Protein AF-T1BT40-F1 (afdb_monomer)

Organism: NCBI:txid410659

InterPro domains:
  IPR001017 Dehydrogenase, E1 component [PF00676] (1-77)
  IPR011603 2-oxoglutarate dehydrogenase E1 component [PTHR23152] (1-74)
  IPR029061 Thiamin diphosphate-binding fold [SSF52518] (1-80)

Structure (mmCIF, N/CA/C/O backbone):
data_AF-T1BT40-F1
#
_entry.id   AF-T1BT40-F1
#
loop_
_atom_site.group_PDB
_atom_site.id
_atom_site.type_symbol
_atom_site.label_atom_id
_atom_site.label_alt_id
_atom_site.label_comp_id
_atom_site.label_asym_id
_atom_site.label_entity_id
_atom_site.label_seq_id
_atom_site.pdbx_PDB_ins_code
_atom_site.Cartn_x
_atom_site.Cartn_y
_atom_site.Cartn_z
_atom_site.occupancy
_atom_site.B_iso_or_equ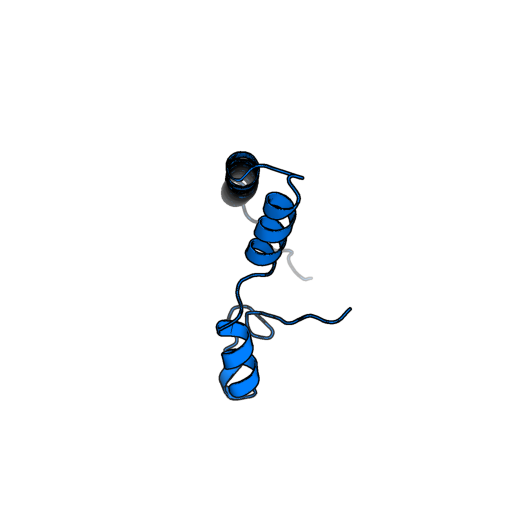iv
_atom_site.auth_seq_id
_atom_site.auth_comp_id
_atom_site.auth_asym_id
_atom_site.auth_atom_id
_atom_site.pdbx_PDB_model_num
ATOM 1 N N . MET A 1 1 ? 2.723 -16.974 -4.581 1.00 83.12 1 MET A N 1
ATOM 2 C CA . MET A 1 1 ? 1.842 -15.787 -4.527 1.00 83.12 1 MET A CA 1
ATOM 3 C C . MET A 1 1 ? 2.140 -14.943 -5.752 1.00 83.12 1 MET A C 1
ATOM 5 O O . MET A 1 1 ? 3.313 -14.756 -6.040 1.00 83.12 1 MET A O 1
ATOM 9 N N . VAL A 1 2 ? 1.122 -14.505 -6.493 1.00 93.56 2 VAL A N 1
ATOM 10 C CA . VAL A 1 2 ? 1.295 -13.630 -7.667 1.00 93.56 2 VAL A CA 1
ATOM 11 C C . VAL A 1 2 ? 0.945 -12.203 -7.244 1.00 93.56 2 VAL A C 1
ATOM 13 O O . VAL A 1 2 ? -0.148 -11.976 -6.733 1.00 93.56 2 VAL A O 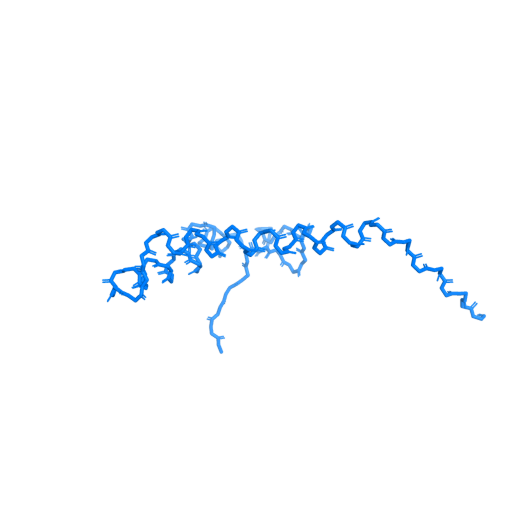1
ATOM 16 N N . CYS A 1 3 ? 1.876 -11.264 -7.402 1.00 94.31 3 CYS A N 1
ATOM 17 C CA . CYS A 1 3 ? 1.754 -9.877 -6.943 1.00 94.31 3 CYS A CA 1
ATOM 18 C C . CYS A 1 3 ? 2.620 -8.929 -7.792 1.00 94.31 3 CYS A C 1
ATOM 20 O O . CYS A 1 3 ? 3.339 -9.369 -8.688 1.00 94.31 3 CYS A O 1
ATOM 22 N N . TYR A 1 4 ? 2.527 -7.625 -7.522 1.00 94.44 4 TYR A N 1
ATOM 23 C CA . TYR A 1 4 ? 3.326 -6.578 -8.162 1.00 94.44 4 TYR A CA 1
ATOM 24 C C . TYR A 1 4 ? 3.830 -5.574 -7.118 1.00 94.44 4 TYR A C 1
ATOM 26 O O . TYR A 1 4 ? 3.247 -5.456 -6.038 1.00 94.44 4 TYR A O 1
ATOM 34 N N . ARG A 1 5 ? 4.894 -4.833 -7.446 1.00 93.88 5 ARG A N 1
ATOM 35 C CA . ARG A 1 5 ? 5.348 -3.672 -6.665 1.00 93.88 5 ARG A CA 1
ATOM 36 C C . ARG A 1 5 ? 4.905 -2.387 -7.351 1.00 93.88 5 ARG A C 1
ATOM 38 O O . ARG A 1 5 ? 4.878 -2.326 -8.574 1.00 93.88 5 ARG A O 1
ATOM 45 N N . ARG A 1 6 ? 4.555 -1.375 -6.561 1.00 92.31 6 ARG A N 1
ATOM 46 C CA . ARG A 1 6 ? 4.136 -0.071 -7.091 1.00 92.31 6 ARG A CA 1
ATOM 47 C C . ARG A 1 6 ? 5.319 0.836 -7.438 1.00 92.31 6 ARG A C 1
ATOM 49 O O . ARG A 1 6 ? 5.230 1.576 -8.405 1.00 92.31 6 ARG A O 1
ATOM 56 N N . PHE A 1 7 ? 6.395 0.760 -6.661 1.00 92.50 7 PHE A N 1
ATOM 57 C CA . PHE A 1 7 ? 7.616 1.559 -6.834 1.00 92.50 7 PHE A CA 1
ATOM 58 C C . PHE A 1 7 ? 8.760 0.695 -7.374 1.00 92.50 7 PHE A C 1
ATOM 60 O O . PHE A 1 7 ? 8.513 -0.460 -7.722 1.00 92.50 7 PHE A O 1
ATOM 67 N N . GLY A 1 8 ? 9.973 1.235 -7.504 1.00 92.81 8 GLY A N 1
ATOM 68 C CA . GLY A 1 8 ? 11.154 0.491 -7.949 1.00 92.81 8 GLY A CA 1
ATOM 69 C C . GLY A 1 8 ? 11.658 -0.543 -6.933 1.00 92.81 8 GLY A C 1
ATOM 70 O O . GLY A 1 8 ? 10.894 -1.056 -6.109 1.00 92.81 8 GLY A O 1
ATOM 71 N N . HIS A 1 9 ? 12.934 -0.937 -7.016 1.00 94.00 9 HIS A N 1
ATOM 72 C CA . HIS A 1 9 ? 13.496 -1.867 -6.030 1.00 94.00 9 HIS A CA 1
ATOM 73 C C . HIS A 1 9 ? 13.600 -1.209 -4.644 1.00 94.00 9 HIS A C 1
ATOM 75 O O . HIS A 1 9 ? 13.341 -1.883 -3.648 1.00 94.00 9 HIS A O 1
ATOM 81 N N . ASN A 1 10 ? 13.864 0.099 -4.609 1.00 93.38 10 ASN A N 1
ATOM 82 C CA . ASN A 1 10 ? 13.683 0.982 -3.456 1.00 93.38 10 ASN A CA 1
ATOM 83 C C . ASN A 1 10 ? 12.800 2.202 -3.815 1.00 93.38 10 ASN A C 1
ATOM 85 O O . ASN A 1 10 ? 12.369 2.359 -4.957 1.00 93.38 10 ASN A O 1
ATOM 89 N N . GLU A 1 11 ? 12.511 3.056 -2.834 1.00 90.25 11 GLU A N 1
ATOM 90 C CA . GLU A 1 11 ? 11.629 4.224 -2.956 1.00 90.25 11 GLU A CA 1
ATOM 91 C C . GLU A 1 11 ? 12.181 5.337 -3.860 1.00 90.25 11 GLU A C 1
ATOM 93 O O . GLU A 1 11 ? 11.404 6.155 -4.349 1.00 90.25 11 GLU A O 1
ATOM 98 N N . GLY A 1 12 ? 13.499 5.385 -4.075 1.00 92.75 12 GLY A N 1
ATOM 99 C CA . GLY A 1 12 ? 14.166 6.347 -4.957 1.00 92.75 12 GLY A CA 1
ATOM 100 C C . GLY A 1 12 ? 14.417 5.827 -6.375 1.00 92.75 12 GLY A C 1
ATOM 101 O O . GLY A 1 12 ? 14.871 6.589 -7.228 1.00 92.75 12 GLY A O 1
ATOM 102 N N . ASP A 1 13 ? 14.138 4.550 -6.635 1.00 94.94 13 ASP A N 1
ATOM 103 C CA . ASP A 1 13 ? 14.320 3.953 -7.953 1.00 94.94 13 ASP A CA 1
ATOM 104 C C . ASP A 1 13 ? 13.156 4.299 -8.879 1.00 94.94 13 ASP A C 1
ATOM 106 O O . ASP A 1 13 ? 11.991 4.103 -8.526 1.00 94.94 13 ASP A O 1
ATOM 110 N N . GLU A 1 14 ? 13.491 4.685 -10.111 1.00 94.56 14 GLU A N 1
ATOM 111 C CA . GLU A 1 14 ? 12.533 4.882 -11.197 1.00 94.56 14 GLU A CA 1
ATOM 112 C C . GLU A 1 14 ? 12.523 3.653 -12.131 1.00 94.56 14 GLU A C 1
ATOM 114 O O . GLU A 1 14 ? 13.416 3.481 -12.969 1.00 94.56 14 GLU A O 1
ATOM 119 N N . PRO A 1 15 ? 11.548 2.741 -11.983 1.00 94.12 15 PRO A N 1
ATOM 120 C CA . PRO A 1 15 ? 11.557 1.464 -12.686 1.00 94.12 15 PRO A CA 1
ATOM 121 C C . PRO A 1 15 ? 11.107 1.552 -14.151 1.00 94.12 15 PRO A C 1
ATOM 123 O O . PRO A 1 15 ? 11.388 0.626 -14.925 1.00 94.12 15 PRO A O 1
ATOM 126 N N . SER A 1 16 ? 10.452 2.643 -14.564 1.00 93.94 16 SER A N 1
ATOM 127 C CA . SER A 1 16 ? 10.012 2.824 -15.953 1.00 93.94 16 SER A CA 1
ATOM 128 C C . SER A 1 16 ? 11.175 2.853 -16.951 1.00 93.94 16 SER A C 1
ATOM 130 O O . SER A 1 16 ? 10.986 2.491 -18.109 1.00 93.94 16 SER A O 1
ATOM 132 N N . TYR A 1 17 ? 12.399 3.168 -16.513 1.00 95.25 17 TYR A N 1
ATOM 133 C CA . TYR A 1 17 ? 13.587 3.155 -17.374 1.00 95.25 17 TYR A CA 1
ATOM 134 C C . TYR A 1 17 ? 13.922 1.778 -17.950 1.00 95.25 17 TYR A C 1
ATOM 136 O O . TYR A 1 17 ? 14.486 1.689 -19.037 1.00 95.25 17 TYR A O 1
ATOM 144 N N . THR A 1 18 ? 13.592 0.701 -17.234 1.00 96.44 18 THR A N 1
ATOM 145 C CA . THR A 1 18 ? 13.895 -0.670 -17.680 1.00 96.44 18 THR A CA 1
ATOM 146 C C . THR A 1 18 ? 12.644 -1.481 -17.986 1.00 96.44 18 THR A C 1
ATOM 148 O O . THR A 1 18 ? 12.708 -2.421 -18.775 1.00 96.44 18 THR A O 1
ATOM 151 N N . GLN A 1 19 ? 11.504 -1.139 -17.375 1.00 96.25 19 GLN A N 1
ATOM 152 C CA . GLN A 1 19 ? 10.254 -1.897 -17.491 1.00 96.25 19 GLN A CA 1
ATOM 153 C C . GLN A 1 19 ? 9.036 -0.972 -17.707 1.00 96.25 19 GLN A C 1
ATOM 155 O O . GLN A 1 19 ? 8.067 -1.049 -16.947 1.00 96.25 19 GLN A O 1
ATOM 160 N N . PRO A 1 20 ? 9.038 -0.112 -18.747 1.00 96.12 20 PRO A N 1
ATOM 161 C CA . PRO A 1 20 ? 8.047 0.958 -18.909 1.00 96.12 20 PRO A CA 1
ATOM 162 C C . PRO A 1 20 ? 6.612 0.437 -19.055 1.00 96.12 20 PRO A C 1
ATOM 164 O O . PRO A 1 20 ? 5.730 0.842 -18.306 1.00 96.12 20 PRO A O 1
ATOM 167 N N . GLN A 1 21 ? 6.381 -0.527 -19.951 1.00 97.81 21 GLN A N 1
ATOM 168 C CA . GLN A 1 21 ? 5.036 -1.053 -20.228 1.00 97.81 21 GLN A CA 1
ATOM 169 C C . GLN A 1 21 ? 4.410 -1.744 -19.011 1.00 97.81 21 GLN A C 1
ATOM 171 O O . GLN A 1 21 ? 3.213 -1.635 -18.757 1.00 97.81 21 GLN A O 1
ATOM 176 N N . MET A 1 22 ? 5.219 -2.474 -18.240 1.00 96.44 22 MET A N 1
ATOM 177 C CA . MET A 1 22 ? 4.722 -3.155 -17.048 1.00 96.44 22 MET A CA 1
ATOM 178 C C . MET A 1 22 ? 4.298 -2.141 -15.982 1.00 96.44 22 MET A C 1
ATOM 180 O O . MET A 1 22 ? 3.253 -2.318 -15.358 1.00 96.44 22 MET A O 1
ATOM 184 N N . TYR 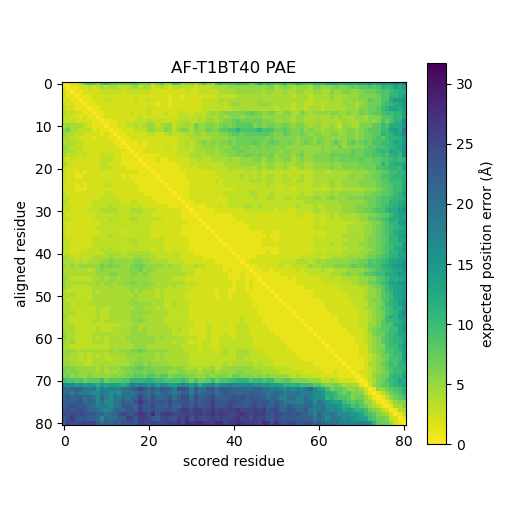A 1 23 ? 5.090 -1.086 -15.786 1.00 96.44 23 TYR A N 1
ATOM 185 C CA . TYR A 1 23 ? 4.786 -0.060 -14.796 1.00 96.44 23 TYR A CA 1
ATOM 186 C C . TYR A 1 23 ? 3.628 0.848 -15.214 1.00 96.44 23 TYR A C 1
ATOM 188 O O . TYR A 1 23 ? 2.821 1.180 -14.353 1.00 96.44 23 TYR A O 1
ATOM 196 N N . GLU A 1 24 ? 3.439 1.110 -16.509 1.00 96.69 24 GLU A N 1
ATOM 197 C CA . GLU A 1 24 ? 2.228 1.756 -17.040 1.00 96.69 24 GLU A CA 1
ATOM 198 C C . GLU A 1 24 ? 0.964 0.944 -16.693 1.00 96.69 24 GLU A C 1
ATOM 200 O O . GLU A 1 24 ? -0.022 1.468 -16.168 1.00 96.69 24 GLU A O 1
ATOM 205 N N . VAL A 1 25 ? 1.010 -0.380 -16.888 1.00 97.25 25 VAL A N 1
ATOM 206 C CA . VAL A 1 25 ? -0.099 -1.276 -16.522 1.00 97.25 25 VAL A CA 1
ATOM 207 C C . VAL A 1 25 ? -0.321 -1.327 -15.009 1.00 97.25 25 VAL A C 1
ATOM 209 O O . VAL A 1 25 ? -1.461 -1.468 -14.568 1.00 97.25 25 VAL A O 1
ATOM 212 N N . ILE A 1 26 ? 0.740 -1.268 -14.201 1.00 95.81 26 ILE A N 1
ATOM 213 C CA . ILE A 1 26 ? 0.643 -1.250 -12.734 1.00 95.81 26 ILE A CA 1
ATOM 214 C C . ILE A 1 26 ? 0.032 0.066 -12.245 1.00 95.81 26 ILE A C 1
ATOM 216 O O . ILE A 1 26 ? -0.837 0.033 -11.374 1.00 95.81 26 ILE A O 1
ATOM 220 N N . GLU A 1 27 ? 0.449 1.200 -12.803 1.00 94.06 27 GLU A N 1
ATOM 221 C CA . GLU A 1 27 ? -0.033 2.532 -12.436 1.00 94.06 27 GLU A CA 1
ATOM 222 C C . GLU A 1 27 ? -1.529 2.698 -12.726 1.00 94.06 27 GLU A C 1
ATOM 224 O O . GLU A 1 27 ? -2.270 3.218 -11.891 1.00 94.06 27 GLU A O 1
ATOM 229 N N . ALA A 1 28 ? -2.004 2.155 -13.850 1.00 95.81 28 ALA A N 1
ATOM 230 C CA . ALA A 1 28 ? -3.418 2.175 -14.219 1.00 95.81 28 ALA A CA 1
ATOM 231 C C . ALA A 1 28 ? -4.318 1.287 -13.328 1.00 95.81 28 ALA A C 1
ATOM 233 O O . ALA A 1 28 ? -5.549 1.352 -13.421 1.00 95.81 28 ALA A O 1
ATOM 234 N N . LYS A 1 29 ? -3.757 0.424 -12.466 1.00 95.81 29 LYS A N 1
ATOM 235 C CA . LYS A 1 29 ? -4.558 -0.452 -11.595 1.00 95.81 29 LYS A CA 1
ATOM 236 C C . LYS A 1 29 ? -5.090 0.300 -10.382 1.00 95.81 29 LYS A C 1
ATOM 238 O O . LYS A 1 29 ? -4.353 0.927 -9.624 1.00 95.81 29 LYS A O 1
ATOM 243 N N . ARG A 1 30 ? -6.382 0.098 -10.103 1.00 96.19 30 ARG A N 1
ATOM 244 C CA . ARG A 1 30 ? -6.961 0.409 -8.787 1.00 96.19 30 ARG A CA 1
ATOM 245 C C . ARG A 1 30 ? -6.188 -0.340 -7.699 1.00 96.19 30 ARG A C 1
ATOM 247 O O . ARG A 1 30 ? -5.797 -1.492 -7.888 1.00 96.19 30 ARG A O 1
ATOM 254 N N . SER A 1 31 ? -5.976 0.310 -6.556 1.00 94.56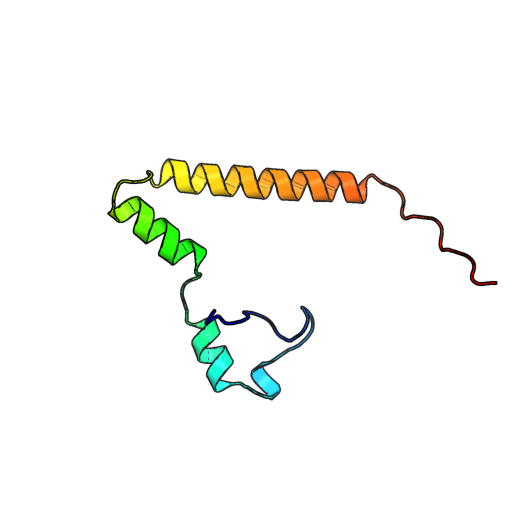 31 SER A N 1
ATOM 255 C CA . SER A 1 31 ? -5.222 -0.292 -5.454 1.00 94.56 31 SER A CA 1
ATOM 256 C C . SER A 1 31 ? -5.913 -1.551 -4.922 1.00 94.56 31 SER A C 1
ATOM 258 O O . SER A 1 31 ? -7.143 -1.633 -4.883 1.00 94.56 31 SER A O 1
ATOM 260 N N . VAL A 1 32 ? -5.119 -2.515 -4.445 1.00 95.19 32 VAL A N 1
ATOM 261 C CA . VAL A 1 32 ? -5.638 -3.747 -3.825 1.00 95.19 32 VAL A CA 1
ATOM 262 C C . VAL A 1 32 ? -6.582 -3.425 -2.662 1.00 95.19 32 VAL A C 1
ATOM 264 O O . VAL A 1 32 ? -7.632 -4.051 -2.544 1.00 95.19 32 VAL A O 1
ATOM 267 N N . ARG A 1 33 ? -6.264 -2.393 -1.861 1.00 94.75 33 ARG A N 1
ATOM 268 C CA . ARG A 1 33 ? -7.146 -1.899 -0.792 1.00 94.75 33 ARG A CA 1
ATOM 269 C C . ARG A 1 33 ? -8.524 -1.532 -1.338 1.00 94.75 33 ARG A C 1
ATOM 271 O O . ARG A 1 33 ? -9.514 -2.016 -0.811 1.00 94.75 33 ARG A O 1
ATOM 278 N N . LYS A 1 34 ? -8.595 -0.714 -2.397 1.00 95.12 34 LYS A N 1
ATOM 279 C CA . LYS A 1 34 ? -9.877 -0.274 -2.964 1.00 95.12 34 LYS A CA 1
ATOM 280 C C . LYS A 1 34 ? -10.703 -1.460 -3.458 1.00 95.12 34 LYS A C 1
ATOM 282 O O . LYS A 1 34 ? -11.874 -1.552 -3.113 1.00 95.12 34 LYS A O 1
ATOM 287 N N . LEU A 1 35 ? -10.083 -2.375 -4.205 1.00 97.06 35 LEU A N 1
ATOM 288 C CA . LEU A 1 35 ? -10.755 -3.567 -4.731 1.00 97.06 35 LEU A CA 1
ATOM 289 C C . LEU A 1 35 ? -11.308 -4.459 -3.612 1.00 97.06 35 LEU A C 1
ATOM 291 O O . LEU A 1 35 ? -12.431 -4.949 -3.707 1.00 97.06 35 LEU A O 1
ATOM 295 N N . TYR A 1 36 ? -10.536 -4.658 -2.543 1.00 97.00 36 TYR A N 1
ATOM 296 C CA . TYR A 1 36 ? -10.963 -5.498 -1.430 1.00 97.00 36 TYR A CA 1
ATOM 297 C C . TYR A 1 36 ? -12.052 -4.831 -0.586 1.00 97.00 36 TYR A C 1
ATOM 299 O O . TYR A 1 36 ? -13.030 -5.486 -0.241 1.00 97.00 36 TYR A O 1
ATOM 307 N N . THR A 1 37 ? -11.943 -3.525 -0.326 1.00 97.44 37 THR A N 1
ATOM 308 C CA . THR A 1 37 ? -13.000 -2.757 0.347 1.00 97.44 37 THR A CA 1
ATOM 309 C C . THR A 1 37 ? -14.308 -2.804 -0.441 1.00 97.44 37 THR A C 1
ATOM 311 O O . THR A 1 37 ? -15.342 -3.111 0.139 1.00 97.44 37 THR A O 1
ATOM 314 N N . GLU A 1 38 ? -14.274 -2.572 -1.758 1.00 97.00 38 GLU A N 1
ATOM 315 C CA . GLU A 1 38 ? -15.465 -2.697 -2.614 1.00 97.00 38 GLU A CA 1
ATOM 316 C C . GLU A 1 38 ? -16.072 -4.103 -2.532 1.00 97.00 38 GLU A C 1
ATOM 318 O O . GLU A 1 38 ? -17.287 -4.242 -2.414 1.00 97.00 38 GLU A O 1
ATOM 323 N N . SER A 1 39 ? -15.233 -5.145 -2.545 1.00 98.19 39 SER A N 1
ATOM 324 C CA . SER A 1 39 ? -15.681 -6.531 -2.404 1.00 98.19 39 SER A CA 1
ATOM 325 C C . SER A 1 39 ? -16.403 -6.768 -1.075 1.00 98.19 39 SER A C 1
ATOM 327 O O . SER A 1 39 ? -17.521 -7.278 -1.085 1.00 98.19 39 SER A O 1
ATOM 329 N N . LEU A 1 40 ? -15.815 -6.350 0.048 1.00 98.06 40 LEU A N 1
ATOM 330 C CA . LEU A 1 40 ? -16.408 -6.504 1.381 1.00 98.06 40 LEU A CA 1
ATOM 331 C C . LEU A 1 40 ? -17.746 -5.767 1.504 1.00 98.06 40 LEU A C 1
ATOM 333 O O . LEU A 1 40 ? -18.730 -6.350 1.954 1.00 98.06 40 LEU A O 1
ATOM 337 N N . VAL A 1 41 ? -17.803 -4.519 1.035 1.00 97.44 41 VAL A N 1
ATOM 338 C CA . VAL A 1 41 ? -19.028 -3.708 1.072 1.00 97.44 41 VAL A CA 1
ATOM 339 C C . VAL A 1 41 ? -20.110 -4.312 0.181 1.00 97.44 41 VAL A C 1
ATOM 341 O O . VAL A 1 41 ? -21.258 -4.431 0.596 1.00 97.44 41 VAL A O 1
ATOM 344 N N . SER A 1 42 ? -19.752 -4.772 -1.022 1.00 97.44 42 SER A N 1
ATOM 345 C CA . SER A 1 42 ? -20.712 -5.395 -1.944 1.00 97.44 42 SER A CA 1
ATOM 346 C C . SER A 1 42 ? -21.327 -6.689 -1.403 1.00 97.44 42 SER A C 1
ATOM 348 O O . SER A 1 42 ? -22.458 -7.018 -1.753 1.00 97.44 42 SER A O 1
ATOM 350 N N . ARG A 1 43 ? -20.603 -7.417 -0.541 1.00 97.75 43 ARG A N 1
ATOM 351 C CA . ARG A 1 43 ? -21.104 -8.616 0.148 1.00 97.75 43 ARG A CA 1
ATOM 352 C C . ARG A 1 43 ? -21.886 -8.295 1.423 1.00 97.75 43 ARG A C 1
ATOM 354 O O . ARG A 1 43 ? -22.532 -9.187 1.959 1.00 97.75 43 ARG A O 1
ATOM 361 N N . GLY A 1 44 ? -21.843 -7.043 1.881 1.00 97.12 44 GLY A N 1
ATOM 362 C CA . GLY A 1 44 ? -22.438 -6.611 3.143 1.00 97.12 44 GLY A CA 1
ATOM 363 C C . GLY A 1 44 ? -21.635 -7.028 4.377 1.00 97.12 44 GLY A C 1
ATOM 364 O O . GLY A 1 44 ? -22.190 -7.031 5.470 1.00 97.12 44 GLY A O 1
ATOM 365 N N . ASP A 1 45 ? -20.354 -7.383 4.215 1.00 98.06 45 ASP A N 1
ATOM 366 C CA . ASP A 1 45 ? -19.485 -7.778 5.334 1.00 98.06 45 ASP A CA 1
ATOM 367 C C . ASP A 1 45 ? -19.165 -6.577 6.242 1.00 98.06 45 ASP A C 1
ATOM 369 O O . ASP A 1 45 ? -19.003 -6.742 7.449 1.00 98.06 45 ASP A O 1
ATOM 373 N N . ILE A 1 46 ? -19.055 -5.382 5.647 1.00 97.69 46 ILE A N 1
ATOM 374 C CA . ILE A 1 46 ? -18.859 -4.089 6.319 1.00 97.69 46 ILE A CA 1
ATOM 375 C C . ILE A 1 46 ? -19.592 -2.986 5.548 1.00 97.69 46 ILE A C 1
ATOM 377 O O . ILE A 1 46 ? -19.833 -3.102 4.344 1.00 97.69 46 ILE A O 1
ATOM 381 N N . SER A 1 47 ? -19.885 -1.886 6.225 1.00 97.94 47 SER A N 1
ATOM 382 C CA . SER A 1 47 ? -20.339 -0.628 5.632 1.00 97.94 47 SER A CA 1
ATOM 383 C C . SER A 1 47 ? -19.175 0.207 5.078 1.00 97.94 47 SER A C 1
ATOM 385 O O . SER A 1 47 ? -17.998 -0.042 5.361 1.00 97.94 47 SER A O 1
ATOM 387 N N . MET A 1 48 ? -19.499 1.221 4.269 1.00 96.12 48 MET A N 1
ATOM 388 C CA . MET A 1 48 ? -18.498 2.180 3.787 1.00 96.12 48 MET A CA 1
ATOM 389 C C . MET A 1 48 ? -17.920 2.999 4.944 1.00 96.12 48 MET A C 1
ATOM 391 O O . MET A 1 48 ? -16.713 3.220 4.996 1.00 96.12 48 MET A O 1
ATOM 395 N N . GLU A 1 49 ? -18.768 3.371 5.896 1.00 97.56 49 GLU A N 1
ATOM 396 C CA . GLU A 1 49 ? -18.417 4.133 7.089 1.00 97.56 49 GLU A CA 1
ATOM 397 C C . GLU A 1 49 ? -17.421 3.362 7.968 1.00 97.56 49 GLU A C 1
ATOM 399 O O . GLU A 1 49 ? -16.427 3.924 8.424 1.00 97.56 49 GLU A O 1
ATOM 404 N N . GLU A 1 50 ? -17.622 2.053 8.155 1.00 97.69 50 GLU A N 1
ATOM 405 C CA . GLU A 1 50 ? -16.671 1.196 8.876 1.00 97.69 50 GLU A CA 1
ATOM 406 C C . GLU A 1 50 ? -15.323 1.083 8.147 1.00 97.69 50 GLU A C 1
ATOM 408 O O . GLU A 1 50 ? -14.263 1.086 8.782 1.00 97.69 50 GLU A O 1
ATOM 413 N N . ALA A 1 51 ? -15.334 1.008 6.813 1.00 96.75 51 ALA A N 1
ATOM 414 C CA . ALA A 1 51 ? -14.110 0.946 6.018 1.00 96.75 51 ALA A CA 1
ATOM 415 C C . ALA A 1 51 ? -13.289 2.248 6.086 1.00 96.75 51 ALA A C 1
ATOM 417 O O . ALA A 1 51 ? -12.051 2.198 6.097 1.00 96.75 51 ALA A O 1
ATOM 418 N N . GLU A 1 52 ? -13.967 3.397 6.121 1.00 96.44 52 GLU A N 1
ATOM 419 C CA . GLU A 1 52 ? -13.366 4.724 6.288 1.00 96.44 52 GLU A CA 1
ATOM 420 C C . GLU A 1 52 ? -12.834 4.912 7.711 1.00 96.44 52 GLU A C 1
ATOM 422 O O . GLU A 1 52 ? -11.655 5.219 7.878 1.00 96.44 52 GLU A O 1
ATOM 427 N N . ALA A 1 53 ? -13.624 4.579 8.734 1.00 97.94 53 ALA A N 1
ATOM 428 C CA . ALA A 1 53 ? -13.173 4.618 10.124 1.00 97.94 53 ALA A CA 1
ATOM 429 C C . ALA A 1 53 ? -11.924 3.744 10.354 1.00 97.94 53 ALA A C 1
ATOM 431 O O . ALA A 1 53 ? -10.990 4.141 11.052 1.00 97.94 53 ALA A O 1
ATOM 432 N N . SER A 1 54 ? -11.858 2.569 9.716 1.00 96.44 54 SER A N 1
ATOM 433 C CA . SER A 1 54 ? -10.675 1.703 9.762 1.00 96.44 54 SER A CA 1
ATOM 434 C C . SER A 1 54 ? -9.448 2.317 9.068 1.00 96.44 54 SER A C 1
ATOM 436 O O . SER A 1 54 ? -8.315 2.067 9.490 1.00 96.44 54 SER A O 1
ATOM 438 N N . LEU A 1 55 ? -9.632 3.117 8.007 1.00 95.81 55 LEU A N 1
ATOM 439 C CA . LEU A 1 55 ? -8.534 3.875 7.395 1.00 95.81 55 LEU A CA 1
ATOM 440 C C . LEU A 1 55 ? -7.978 4.911 8.369 1.00 95.81 55 LEU A C 1
ATOM 442 O O . LEU A 1 55 ? -6.763 4.970 8.557 1.00 95.81 55 LEU A O 1
ATOM 446 N N . ASP A 1 56 ? -8.862 5.690 8.980 1.00 97.94 56 ASP A N 1
ATOM 447 C CA . ASP A 1 56 ? -8.490 6.804 9.847 1.00 97.94 56 ASP A CA 1
ATOM 448 C C . ASP A 1 56 ? -7.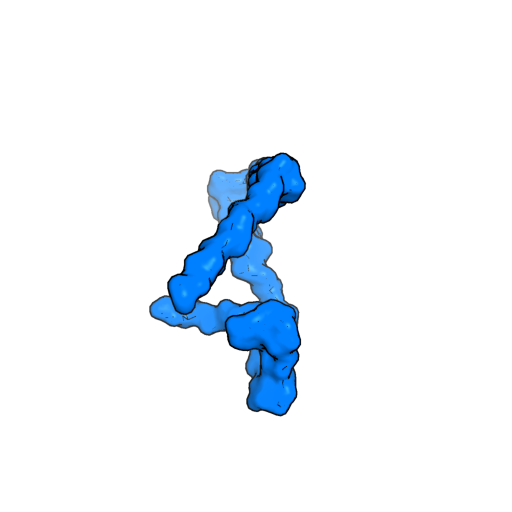790 6.323 11.118 1.00 97.94 56 ASP A C 1
ATOM 450 O O . ASP A 1 56 ? -6.760 6.877 11.510 1.00 97.94 56 ASP A O 1
ATOM 454 N N . ASP A 1 57 ? -8.275 5.235 11.720 1.00 98.25 57 ASP A N 1
ATOM 455 C CA . ASP A 1 57 ? -7.612 4.582 12.852 1.00 98.25 57 ASP A CA 1
ATOM 456 C C . ASP A 1 57 ? -6.202 4.091 12.475 1.00 98.25 57 ASP A C 1
ATOM 458 O O . ASP A 1 57 ? -5.231 4.321 13.202 1.00 98.25 57 ASP A O 1
ATOM 462 N N . PHE A 1 58 ? -6.045 3.476 11.298 1.00 97.38 58 PHE A N 1
ATOM 463 C CA . PHE A 1 58 ? -4.736 3.029 10.821 1.00 97.38 58 PHE A CA 1
ATOM 464 C C . PHE A 1 58 ? -3.766 4.198 10.586 1.00 97.38 58 PHE A C 1
ATOM 466 O O . PHE A 1 58 ? -2.615 4.138 11.023 1.00 97.38 58 PHE A O 1
ATOM 473 N N . LEU A 1 59 ? -4.221 5.273 9.937 1.00 97.62 59 LEU A N 1
ATOM 474 C CA . LEU A 1 59 ? -3.407 6.472 9.712 1.00 97.62 59 LEU A CA 1
ATOM 475 C C . LEU A 1 59 ? -3.018 7.145 11.033 1.00 97.62 59 LEU A C 1
ATOM 477 O O . LEU A 1 59 ? -1.862 7.531 11.204 1.00 97.62 59 LEU A O 1
ATOM 481 N N . SER A 1 60 ? -3.939 7.209 11.995 1.00 98.38 60 SER A N 1
ATOM 482 C CA . SER A 1 60 ? -3.685 7.766 13.329 1.00 98.38 60 SER A CA 1
ATOM 483 C C . SER A 1 60 ? -2.614 6.975 14.088 1.00 98.38 60 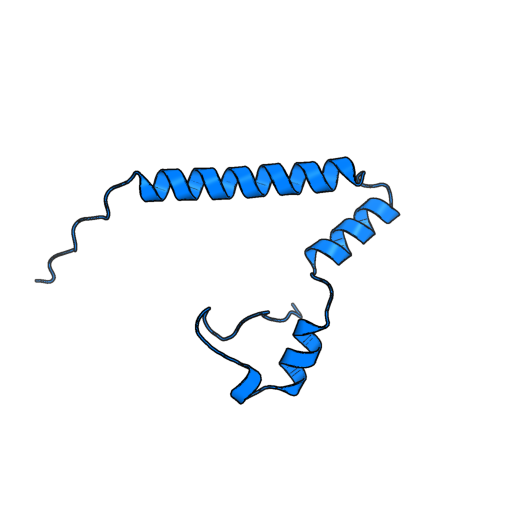SER A C 1
ATOM 485 O O . SER A 1 60 ? -1.741 7.560 14.734 1.00 98.38 60 SER A O 1
ATOM 487 N N . LYS A 1 61 ? -2.621 5.641 13.967 1.00 98.25 61 LYS A N 1
ATOM 488 C CA . LYS A 1 61 ? -1.578 4.770 14.534 1.00 98.25 61 LYS A CA 1
ATOM 489 C C . LYS A 1 61 ? -0.214 5.012 13.891 1.00 98.25 61 LYS A C 1
ATOM 491 O O . LYS A 1 61 ? 0.778 5.108 14.612 1.00 98.25 61 LYS A O 1
ATOM 496 N N . LEU A 1 62 ? -0.155 5.148 12.563 1.00 97.88 62 LEU A N 1
ATOM 497 C CA . LEU A 1 62 ? 1.092 5.469 11.859 1.00 97.88 62 LEU A CA 1
ATOM 498 C C . LEU A 1 62 ? 1.641 6.838 12.267 1.00 97.88 62 LEU A C 1
ATOM 500 O O . LEU A 1 62 ? 2.838 6.963 12.521 1.00 97.88 62 LEU A O 1
ATOM 504 N N . GLN A 1 63 ? 0.771 7.843 12.379 1.00 97.38 63 GLN A N 1
ATOM 505 C CA . GLN A 1 63 ? 1.157 9.181 12.816 1.00 97.38 63 GLN A CA 1
ATOM 506 C C . GLN A 1 63 ? 1.699 9.161 14.251 1.00 97.38 63 GLN A C 1
ATOM 508 O O . GLN A 1 63 ? 2.781 9.681 14.505 1.00 97.38 63 GLN A O 1
ATOM 513 N N . SER A 1 64 ? 1.016 8.462 15.161 1.00 97.38 64 SER A N 1
ATOM 514 C CA . SER A 1 64 ? 1.467 8.305 16.550 1.00 97.38 64 SER A CA 1
ATOM 515 C C . SER A 1 64 ? 2.844 7.634 16.635 1.00 97.38 64 SER A C 1
ATOM 517 O O . SER A 1 64 ? 3.713 8.086 17.380 1.00 97.38 64 SER A O 1
ATOM 519 N N . ALA A 1 65 ? 3.075 6.580 15.843 1.00 96.12 65 ALA A N 1
ATOM 520 C CA . ALA A 1 65 ? 4.367 5.895 15.786 1.00 96.12 65 ALA A CA 1
ATOM 521 C C . ALA A 1 65 ? 5.482 6.794 15.218 1.00 96.12 65 ALA A C 1
ATOM 52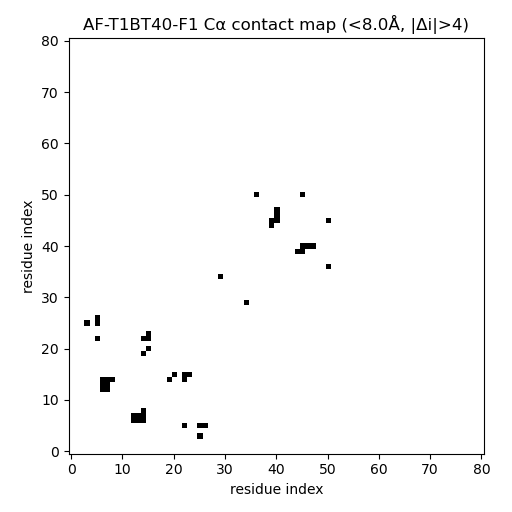3 O O . ALA A 1 65 ? 6.617 6.774 15.706 1.00 96.12 65 ALA A O 1
ATOM 524 N N . LEU A 1 66 ? 5.163 7.611 14.208 1.00 95.00 66 LEU A N 1
ATOM 525 C CA . LEU A 1 66 ? 6.091 8.589 13.645 1.00 95.00 66 LEU A CA 1
ATOM 526 C C . LEU A 1 66 ? 6.463 9.665 14.673 1.00 95.00 66 LEU A C 1
ATOM 528 O O . LEU A 1 66 ? 7.645 9.970 14.831 1.00 95.00 66 LEU A O 1
ATOM 532 N N . ASP A 1 67 ? 5.485 10.210 15.393 1.00 95.69 67 ASP A N 1
ATOM 533 C CA . ASP A 1 67 ? 5.706 11.244 16.409 1.00 95.69 67 ASP A CA 1
ATOM 534 C C . ASP A 1 67 ? 6.518 10.713 17.593 1.00 95.69 67 ASP A C 1
ATOM 536 O O . ASP A 1 67 ? 7.442 11.381 18.069 1.00 95.69 67 ASP A O 1
ATOM 540 N N . GLN A 1 68 ? 6.256 9.473 18.015 1.00 94.56 68 GLN A N 1
ATOM 541 C CA . GLN A 1 68 ? 7.072 8.780 19.009 1.00 94.56 68 GLN A CA 1
ATOM 542 C C . GLN A 1 68 ? 8.526 8.640 18.540 1.00 94.56 68 GLN A C 1
ATOM 544 O O . GLN A 1 68 ? 9.443 8.990 19.280 1.00 94.56 68 GLN A O 1
ATOM 549 N N . THR A 1 69 ? 8.739 8.191 17.300 1.00 91.56 69 THR A N 1
ATOM 550 C CA . THR A 1 69 ? 10.083 8.021 16.721 1.00 91.56 69 THR A CA 1
ATOM 551 C C . THR A 1 69 ? 10.824 9.355 16.613 1.00 91.56 69 THR A C 1
ATOM 553 O O . THR A 1 69 ? 12.012 9.436 16.915 1.00 91.56 69 THR A O 1
ATOM 556 N N . ARG A 1 70 ? 10.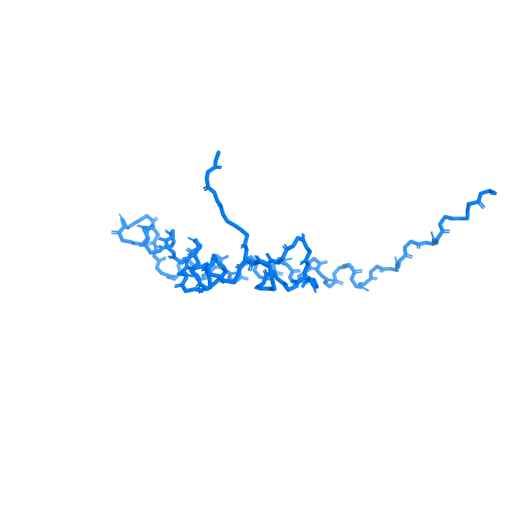129 10.434 16.234 1.00 90.88 70 ARG A N 1
ATOM 557 C CA . ARG A 1 70 ? 10.704 11.788 16.174 1.00 90.88 70 ARG A CA 1
ATOM 558 C C . ARG A 1 70 ? 11.061 12.348 17.548 1.00 90.88 70 ARG A C 1
ATOM 560 O O . ARG A 1 70 ? 12.007 13.121 17.658 1.00 90.88 70 ARG A O 1
ATOM 567 N N . SER A 1 71 ? 10.304 11.972 18.577 1.00 90.75 71 SER A N 1
ATOM 568 C CA . SER A 1 71 ? 10.530 12.415 19.957 1.00 90.75 71 SER A CA 1
ATOM 569 C C . SER A 1 71 ? 11.692 11.677 20.633 1.00 90.75 71 SER A C 1
ATOM 571 O O . SER A 1 71 ? 12.225 12.153 21.635 1.00 90.75 71 SER A O 1
ATOM 573 N N . THR A 1 72 ? 12.108 10.521 20.106 1.00 88.00 72 THR A N 1
ATOM 574 C CA . THR A 1 72 ? 13.282 9.786 20.591 1.00 88.00 72 THR A CA 1
ATOM 575 C C . THR A 1 72 ? 14.563 10.294 19.935 1.00 88.00 72 THR A C 1
ATOM 577 O O . THR A 1 72 ? 14.630 10.439 18.716 1.00 88.00 72 THR A O 1
ATOM 580 N N . ALA A 1 73 ? 15.605 10.540 20.734 1.00 74.12 73 ALA A N 1
ATOM 581 C CA . ALA A 1 73 ? 16.922 10.864 20.196 1.00 74.12 73 ALA A CA 1
ATOM 582 C C . ALA A 1 73 ? 17.477 9.668 19.397 1.00 74.12 73 ALA A C 1
ATOM 584 O O . ALA A 1 73 ? 17.302 8.524 19.831 1.00 74.12 73 ALA A O 1
ATOM 585 N N . PRO A 1 74 ? 18.164 9.902 18.262 1.00 77.94 74 PRO A N 1
ATOM 586 C CA . PRO A 1 74 ? 18.822 8.825 17.539 1.00 77.94 74 PRO A CA 1
ATOM 587 C C . PRO A 1 74 ? 19.839 8.129 18.458 1.00 77.94 74 PRO A C 1
ATOM 589 O O . PRO A 1 74 ? 20.467 8.789 19.296 1.00 77.94 74 PRO A O 1
ATOM 592 N N . PRO A 1 75 ? 20.015 6.803 18.329 1.00 75.06 75 PRO A N 1
ATOM 593 C CA . PRO A 1 75 ? 21.035 6.098 19.088 1.00 75.06 75 PRO A CA 1
ATOM 594 C C . PRO A 1 75 ? 22.408 6.709 18.791 1.00 75.06 75 PRO A C 1
ATOM 596 O O . PRO A 1 75 ? 22.694 7.103 17.658 1.00 75.06 75 PRO A O 1
ATOM 599 N N . LYS A 1 76 ? 23.267 6.792 19.815 1.00 77.31 76 LYS A N 1
ATOM 600 C CA . LYS A 1 76 ? 24.662 7.192 19.604 1.00 77.31 76 LYS A CA 1
ATOM 601 C C . LYS A 1 76 ? 25.291 6.223 18.592 1.00 77.31 76 LYS A C 1
ATOM 603 O O . LYS A 1 76 ? 25.098 5.016 18.759 1.00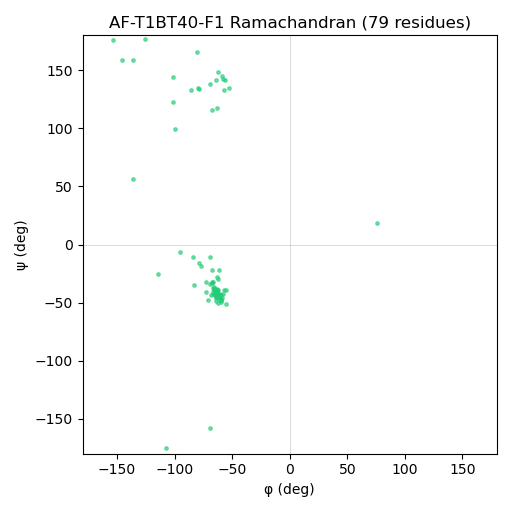 77.31 76 LYS A O 1
ATOM 608 N N . PRO A 1 77 ? 26.015 6.716 17.571 1.00 80.44 77 PRO A N 1
ATOM 609 C CA . PRO A 1 77 ? 26.717 5.847 16.638 1.00 80.44 77 PRO A CA 1
ATOM 610 C C . PRO A 1 77 ? 27.597 4.863 17.406 1.00 80.44 77 PRO A C 1
ATOM 612 O O . PRO A 1 77 ? 28.284 5.249 18.352 1.00 80.44 77 PRO A O 1
ATOM 615 N N . THR A 1 78 ? 27.555 3.592 17.021 1.00 78.31 78 THR A N 1
ATOM 616 C CA . THR A 1 78 ? 28.497 2.600 17.532 1.00 78.31 78 THR A CA 1
ATOM 617 C C . THR A 1 78 ? 29.879 2.962 17.001 1.00 78.31 78 THR A C 1
ATOM 619 O O . THR A 1 78 ? 30.087 2.956 15.788 1.00 78.31 78 THR A O 1
ATOM 622 N N . GLU A 1 79 ? 30.809 3.312 17.889 1.00 76.00 79 GLU A N 1
ATOM 623 C CA . GLU A 1 79 ? 32.217 3.440 17.516 1.00 76.00 79 GLU A CA 1
ATOM 624 C C . GLU A 1 79 ? 32.704 2.055 17.072 1.00 76.00 79 GLU A C 1
ATOM 626 O O . GLU A 1 79 ? 32.628 1.083 17.827 1.00 76.00 79 GLU A O 1
ATOM 631 N N . LEU A 1 80 ? 33.113 1.947 15.806 1.00 72.25 80 LEU A N 1
ATOM 632 C CA . LEU A 1 80 ? 33.823 0.768 15.322 1.00 72.25 80 LEU A CA 1
ATOM 633 C C . LEU A 1 80 ? 35.218 0.758 15.976 1.00 72.25 80 LEU A C 1
ATOM 635 O O . LEU A 1 80 ? 35.807 1.835 16.096 1.00 72.25 80 LEU A O 1
ATOM 639 N N . PRO A 1 81 ? 35.715 -0.409 16.423 1.00 71.38 81 PRO A N 1
ATOM 640 C CA . PRO A 1 81 ? 37.045 -0.531 17.018 1.00 71.38 81 PRO A CA 1
ATOM 641 C C . PRO A 1 81 ? 38.171 -0.165 16.044 1.00 71.38 81 PRO A C 1
ATOM 643 O O . PRO A 1 81 ? 37.985 -0.337 14.816 1.00 71.38 81 PRO A O 1
#

Radius of gyration: 19.26 Å; Cα contacts (8 Å, |Δi|>4): 24; chains: 1; bounding box: 60×28×41 Å

Nearest PDB structures (foldseek):
  2yid-assembly2_C  TM=9.029E-01  e=1.751E-05  Mycolicibacterium smegmatis
  3zhu-assembly1_D  TM=9.185E-01  e=3.333E-05  Mycolicibacterium smegmatis
  6r2b-assembly1_A  TM=8.979E-01  e=2.170E-05  Mycolicibacterium smegmatis MC2 155
  6r2b-assembly2_C  TM=8.991E-01  e=2.331E-05  Mycolicibacterium smegmatis MC2 155
  2yid-assembly1_B  TM=8.955E-01  e=2.889E-05  Mycolicibacterium smegmatis

Secondary structure (DSSP, 8-state):
-----SS-SSTT--GGGT-HHHHHHHHTSPPHHHHHHHHHHHHTSS-HHHHHHHHHHHHHHHHHHHHHHHHSPPPPP----

Solvent-accessible surface area (backbone atoms only — not comparable to full-atom values): 5173 Å² total; per-residue (Å²): 139,91,84,85,74,94,62,32,97,46,94,86,43,72,46,52,84,82,41,42,72,63,46,53,58,54,68,74,46,80,52,71,66,58,58,51,51,52,51,38,40,76,72,63,78,42,54,70,66,58,55,50,52,54,48,53,52,52,52,51,50,54,51,52,53,49,53,53,56,70,72,46,79,78,79,79,79,81,82,77,134

Mean predicted aligned error: 5.74 Å

Foldseek 3Di:
DDDDDQAPVDNPDDCCVPVVVVNVVVVPDDDPLVVVLCVCVVVVVDPPVVSVVVVVVVVVVVVVVVVVVVPDDDDDDDDDD

pLDDT: mean 93.33, std 6.72, range [71.38, 98.38]

Sequence (81 aa):
MVCYRRFGHNEGDEPSYTQPQMYEVIEAKRSVRKLYTESLVSRGDISMEEAEASLDDFLSKLQSALDQTRSTAPPKPTELP